Protein AF-A0A2K5YIU0-F1 (afdb_monomer)

Radius of gyration: 18.81 Å; Cα contacts (8 Å, |Δi|>4): 81; chains: 1; bounding box: 38×13×61 Å

Foldseek 3Di:
DDDDPPPPDPPWDKDKDWPDWDDDPQKIWTWIKIATPVDRVDIDIDIDIHRNPD

Structure (mmCIF, N/CA/C/O backbone):
data_AF-A0A2K5YIU0-F1
#
_entry.id   AF-A0A2K5YIU0-F1
#
loop_
_atom_site.group_PDB
_atom_site.id
_atom_site.type_symbol
_atom_site.label_atom_id
_atom_site.label_alt_id
_atom_site.label_comp_id
_atom_site.label_asym_id
_atom_site.label_entity_id
_atom_site.label_seq_id
_atom_site.pdbx_PDB_ins_code
_atom_site.Cartn_x
_atom_site.Cartn_y
_atom_site.Cartn_z
_atom_site.occupancy
_atom_site.B_iso_or_equiv
_atom_site.auth_seq_id
_atom_site.auth_comp_id
_atom_site.auth_asym_id
_atom_site.auth_atom_id
_atom_site.pdbx_PDB_model_num
ATOM 1 N N . MET A 1 1 ? 13.385 0.454 -45.242 1.00 35.81 1 MET A N 1
ATOM 2 C CA . MET A 1 1 ? 12.205 0.554 -44.356 1.00 35.81 1 MET A CA 1
ATOM 3 C C . MET A 1 1 ? 12.698 1.015 -42.995 1.00 35.81 1 MET A C 1
ATOM 5 O O . MET A 1 1 ? 13.380 0.252 -42.330 1.00 35.81 1 MET A O 1
ATOM 9 N N . ALA A 1 2 ? 12.475 2.282 -42.641 1.00 42.75 2 ALA A N 1
ATOM 10 C CA . ALA A 1 2 ? 12.907 2.831 -41.358 1.00 42.75 2 ALA A CA 1
ATOM 11 C C . ALA A 1 2 ? 11.892 2.431 -40.276 1.00 42.75 2 ALA A C 1
ATOM 13 O O . ALA A 1 2 ? 10.725 2.817 -40.346 1.00 42.75 2 ALA A O 1
ATOM 14 N N . THR A 1 3 ? 12.315 1.619 -39.311 1.00 51.56 3 THR A N 1
ATOM 15 C CA . THR A 1 3 ? 11.527 1.284 -38.122 1.00 51.56 3 THR A CA 1
ATOM 16 C C . THR A 1 3 ? 11.353 2.540 -37.275 1.00 51.56 3 THR A C 1
ATOM 18 O O . THR A 1 3 ? 12.329 3.121 -36.804 1.00 51.56 3 THR A O 1
ATOM 21 N N . LYS A 1 4 ? 10.101 2.978 -37.115 1.00 55.28 4 LYS A N 1
ATOM 22 C CA . LYS A 1 4 ? 9.692 4.052 -36.199 1.00 55.28 4 LYS A CA 1
ATOM 23 C C . LYS A 1 4 ? 10.294 3.772 -34.808 1.00 55.28 4 LYS A C 1
ATOM 25 O O . LYS A 1 4 ? 10.179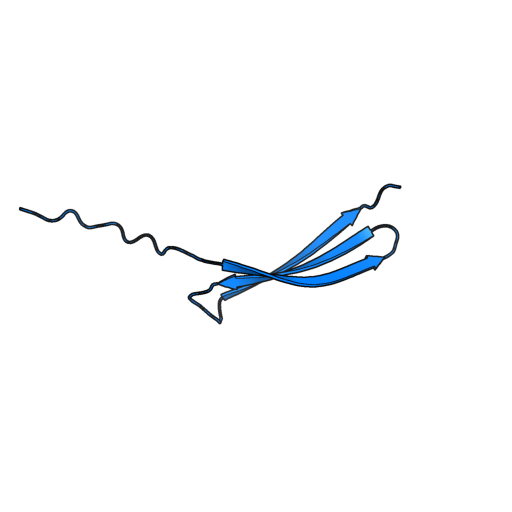 2.627 -34.368 1.00 55.28 4 LYS A O 1
ATOM 30 N N . PRO A 1 5 ? 10.906 4.747 -34.110 1.00 50.62 5 PRO A N 1
ATOM 31 C CA . PRO A 1 5 ? 11.339 4.535 -32.735 1.00 50.62 5 PRO A CA 1
ATOM 32 C C . PRO A 1 5 ? 10.090 4.254 -31.898 1.00 50.62 5 PRO A C 1
ATOM 34 O O . PRO A 1 5 ? 9.247 5.129 -31.700 1.00 50.62 5 PRO A O 1
ATOM 37 N N . GLY A 1 6 ? 9.921 2.993 -31.501 1.00 58.38 6 GLY A N 1
ATOM 38 C CA . GLY A 1 6 ? 8.864 2.592 -30.590 1.00 58.38 6 GLY A CA 1
ATOM 39 C C . GLY A 1 6 ? 9.106 3.303 -29.271 1.00 58.38 6 GLY A C 1
ATOM 40 O O . GLY A 1 6 ? 10.140 3.098 -28.640 1.00 58.38 6 GLY A O 1
ATOM 41 N N . ILE A 1 7 ? 8.183 4.176 -28.883 1.00 58.62 7 ILE A N 1
ATOM 42 C CA . ILE A 1 7 ? 8.175 4.761 -27.549 1.00 58.62 7 ILE A CA 1
ATOM 43 C C . ILE A 1 7 ? 7.969 3.584 -26.592 1.00 58.62 7 ILE A C 1
ATOM 45 O O . ILE A 1 7 ? 6.890 2.995 -26.548 1.00 58.62 7 ILE A O 1
ATOM 49 N N . CYS A 1 8 ? 9.035 3.179 -25.90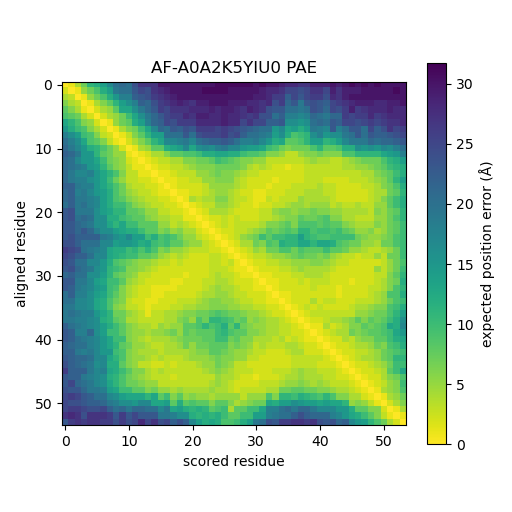3 1.00 57.09 8 CYS A N 1
ATOM 50 C CA . CYS A 1 8 ? 8.962 2.191 -24.839 1.00 57.09 8 CYS A CA 1
ATOM 51 C C . CYS A 1 8 ? 8.307 2.890 -23.648 1.00 57.09 8 CYS A C 1
ATOM 53 O O . CYS A 1 8 ? 8.973 3.598 -22.897 1.00 57.09 8 CYS A O 1
ATOM 55 N N . TYR A 1 9 ? 6.986 2.779 -23.529 1.00 57.53 9 TYR A N 1
ATOM 56 C CA . TY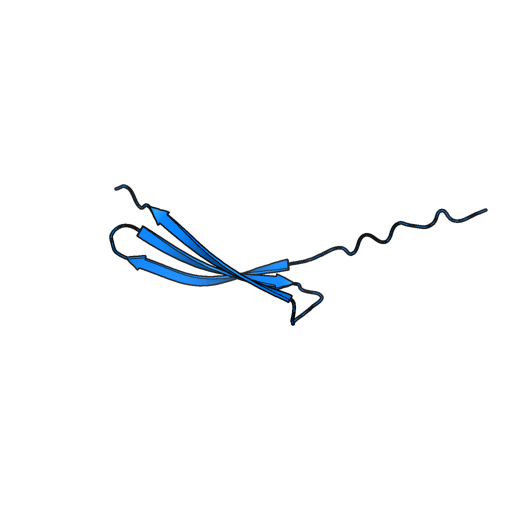R A 1 9 ? 6.318 3.134 -22.287 1.00 57.53 9 TYR A CA 1
ATOM 57 C C . TYR A 1 9 ? 6.691 2.047 -21.276 1.00 57.53 9 TYR A C 1
ATOM 59 O O . TYR A 1 9 ? 6.365 0.883 -21.531 1.00 57.53 9 TYR A O 1
ATOM 67 N N . PRO A 1 10 ? 7.390 2.362 -20.170 1.00 66.25 10 PRO A N 1
ATOM 68 C CA . PRO A 1 10 ? 7.547 1.389 -19.105 1.00 66.25 10 PRO A CA 1
ATOM 69 C C . PRO A 1 10 ? 6.139 1.045 -18.626 1.00 66.25 10 PRO A C 1
ATOM 71 O O . PRO A 1 10 ? 5.393 1.910 -18.166 1.00 66.25 10 PRO A O 1
ATOM 74 N N . ASN A 1 11 ? 5.734 -0.203 -18.842 1.00 72.38 11 ASN A N 1
ATOM 75 C CA . ASN A 1 11 ? 4.452 -0.683 -18.364 1.00 72.38 11 ASN A CA 1
ATOM 76 C C . ASN A 1 11 ? 4.604 -0.875 -16.853 1.00 72.38 11 ASN A C 1
ATOM 78 O O . ASN A 1 11 ? 5.129 -1.894 -16.411 1.00 72.38 11 ASN A O 1
ATOM 82 N N . LEU A 1 12 ? 4.248 0.152 -16.082 1.00 76.62 12 LEU A N 1
ATOM 83 C CA . LEU A 1 12 ? 4.298 0.099 -14.626 1.00 76.62 12 LEU A CA 1
ATOM 84 C C . LEU A 1 12 ? 3.172 -0.820 -14.146 1.00 76.62 12 LEU A C 1
ATOM 86 O O . LEU A 1 12 ? 1.993 -0.539 -14.367 1.00 76.62 12 LEU A O 1
ATOM 90 N N . SER A 1 13 ? 3.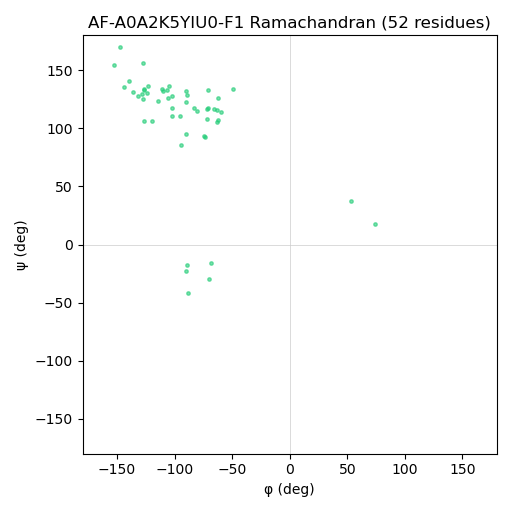547 -1.928 -13.513 1.00 83.06 13 SER A N 1
ATOM 91 C CA . SER A 1 13 ? 2.620 -2.878 -12.903 1.00 83.06 13 SER A CA 1
ATOM 92 C C . SER A 1 13 ? 2.766 -2.807 -11.393 1.00 83.06 13 SER A C 1
ATOM 94 O O . SER A 1 13 ? 3.885 -2.786 -10.880 1.00 83.06 13 SER A O 1
ATOM 96 N N . PHE A 1 14 ? 1.640 -2.752 -10.687 1.00 87.00 14 PHE A N 1
ATOM 97 C CA . PHE A 1 14 ? 1.613 -2.633 -9.235 1.00 87.00 14 PHE A CA 1
ATOM 98 C C . PHE A 1 14 ? 0.760 -3.737 -8.615 1.00 87.00 14 PHE A C 1
ATOM 100 O O . PHE A 1 14 ? -0.393 -3.945 -9.004 1.00 87.00 14 PHE A O 1
ATOM 107 N N . SER A 1 15 ? 1.290 -4.374 -7.576 1.00 88.94 15 SER A N 1
ATOM 108 C CA . SER A 1 15 ? 0.545 -5.245 -6.676 1.00 88.94 15 SER A CA 1
ATOM 109 C C . SER A 1 15 ? -0.041 -4.428 -5.526 1.00 88.94 15 SER A C 1
ATOM 111 O O . SER A 1 15 ? 0.670 -3.692 -4.839 1.00 88.94 15 SER A O 1
ATOM 113 N N . VAL A 1 16 ? -1.343 -4.583 -5.283 1.00 90.19 16 VAL A N 1
ATOM 114 C CA . VAL A 1 16 ? -2.035 -3.967 -4.143 1.00 90.19 16 VAL A CA 1
ATOM 115 C C . VAL A 1 16 ? -2.330 -5.035 -3.102 1.00 90.19 16 VAL A C 1
ATOM 117 O O . VAL A 1 16 ? -2.967 -6.045 -3.407 1.00 90.19 16 VAL A O 1
ATOM 120 N N . ARG A 1 17 ? -1.901 -4.813 -1.858 1.00 91.12 17 ARG A N 1
ATOM 121 C CA . ARG A 1 17 ? -2.173 -5.708 -0.726 1.00 91.12 17 ARG A CA 1
ATOM 122 C C . ARG A 1 17 ? -2.800 -4.939 0.425 1.00 91.12 17 ARG A C 1
ATOM 124 O O . ARG A 1 17 ? -2.323 -3.876 0.808 1.00 91.12 17 ARG A O 1
ATOM 131 N N . LEU A 1 18 ? -3.856 -5.499 1.004 1.00 91.81 18 LEU A N 1
ATOM 132 C CA . LEU A 1 18 ? -4.388 -5.041 2.283 1.00 91.81 18 LEU A CA 1
ATOM 133 C C . LEU A 1 18 ? -3.570 -5.691 3.400 1.00 91.81 18 LEU A C 1
ATOM 135 O O . LEU A 1 18 ? -3.562 -6.914 3.518 1.00 91.81 18 LEU A O 1
ATOM 139 N N . LEU A 1 19 ? -2.882 -4.882 4.201 1.00 90.69 19 LEU A N 1
ATOM 140 C CA . LEU A 1 19 ? -2.064 -5.372 5.312 1.00 90.69 19 LEU A CA 1
ATOM 141 C C . LEU A 1 19 ? -2.882 -5.510 6.594 1.00 90.69 19 LEU A C 1
ATOM 143 O O . LEU A 1 19 ? -2.742 -6.485 7.326 1.00 90.69 19 LEU A O 1
ATOM 147 N N . SER A 1 20 ? -3.743 -4.533 6.873 1.00 88.00 20 SER A N 1
ATOM 148 C CA . SER A 1 20 ? -4.623 -4.568 8.035 1.00 88.00 20 SER A CA 1
ATOM 149 C C . SER A 1 20 ? -5.890 -3.760 7.796 1.00 88.00 20 SER A C 1
ATOM 151 O O . SER A 1 20 ? -5.931 -2.821 6.999 1.00 88.00 20 SER A O 1
ATOM 153 N N . SER A 1 21 ? -6.947 -4.136 8.503 1.00 89.56 21 SER A N 1
ATOM 154 C CA . SER A 1 21 ? -8.193 -3.384 8.551 1.00 89.56 21 SER A CA 1
ATOM 155 C C . SER A 1 21 ? -8.726 -3.383 9.973 1.00 89.56 21 SER A C 1
ATOM 157 O O . SER A 1 21 ? -8.664 -4.407 10.654 1.00 89.56 21 SER A O 1
ATOM 159 N N . GLY A 1 22 ? -9.274 -2.259 10.413 1.00 88.06 22 GLY A N 1
ATOM 160 C CA . GLY A 1 22 ? -9.814 -2.101 11.756 1.00 88.06 22 GLY A CA 1
ATOM 161 C C . GLY A 1 22 ? -10.996 -1.146 11.794 1.00 88.06 22 GLY A C 1
ATOM 162 O O . GLY A 1 22 ? -11.294 -0.450 10.824 1.00 88.06 22 GLY A O 1
ATOM 163 N N . SER A 1 23 ? -11.672 -1.115 12.937 1.00 87.19 23 SER A N 1
ATOM 164 C CA . SER A 1 23 ? -12.709 -0.132 13.235 1.00 87.19 23 SER A CA 1
ATOM 165 C C . SER A 1 23 ? -12.392 0.536 14.566 1.00 87.19 23 SER A C 1
ATOM 167 O O . SER A 1 23 ? -12.187 -0.151 15.566 1.00 87.19 23 SER A O 1
ATOM 169 N N . ALA A 1 24 ? -12.322 1.864 14.580 1.00 81.31 24 ALA A N 1
ATOM 170 C CA . ALA A 1 24 ? -12.068 2.653 15.780 1.00 81.31 24 ALA A CA 1
ATOM 171 C C . ALA A 1 24 ? -12.875 3.952 15.727 1.00 81.31 24 ALA A C 1
ATOM 173 O O . ALA A 1 24 ? -12.923 4.614 14.692 1.00 81.31 24 ALA A O 1
ATOM 174 N N . TYR A 1 25 ? -13.510 4.327 16.841 1.00 83.12 25 TYR A N 1
ATOM 175 C CA . TYR A 1 25 ? -14.261 5.585 16.972 1.00 83.12 25 TYR A CA 1
ATOM 176 C C . TYR A 1 25 ? -15.324 5.816 15.871 1.00 83.12 25 TYR A C 1
ATOM 178 O O . TYR A 1 25 ? -15.483 6.934 15.389 1.00 83.12 25 TYR A O 1
ATOM 186 N N . GLY A 1 26 ? -16.028 4.763 15.428 1.00 80.31 26 GLY A N 1
ATOM 187 C CA . GLY A 1 26 ? -17.017 4.858 14.338 1.00 80.31 26 GLY A CA 1
ATOM 188 C C . GLY A 1 26 ? -16.405 5.015 12.937 1.00 80.31 26 GLY A C 1
ATOM 189 O O . GLY A 1 26 ? -17.075 5.442 11.997 1.00 80.31 26 GLY A O 1
ATOM 190 N N . ARG A 1 27 ? -15.117 4.702 12.779 1.00 80.88 27 AR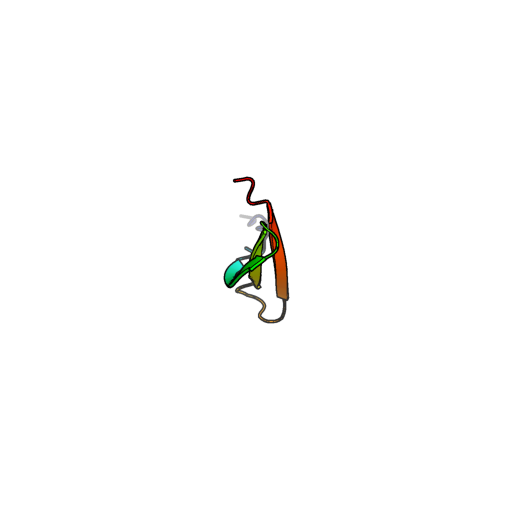G A N 1
ATOM 191 C CA . ARG A 1 27 ? -14.378 4.825 11.517 1.00 80.88 27 ARG A CA 1
ATOM 192 C C . ARG A 1 27 ? -13.776 3.484 11.143 1.00 80.88 27 ARG A C 1
ATOM 194 O O . ARG A 1 27 ? -13.195 2.815 11.991 1.00 80.88 27 ARG A O 1
ATOM 201 N N . SER A 1 28 ? -13.881 3.118 9.874 1.00 86.50 28 SER A N 1
ATOM 202 C CA . SER A 1 28 ? -13.188 1.972 9.298 1.00 86.50 28 SER A CA 1
ATOM 203 C C . SER A 1 28 ? -11.836 2.434 8.762 1.00 86.50 28 SER A C 1
ATOM 205 O O . SER A 1 28 ? -11.757 3.346 7.938 1.00 86.50 28 SER A O 1
ATOM 207 N N . LEU A 1 29 ? -10.775 1.819 9.2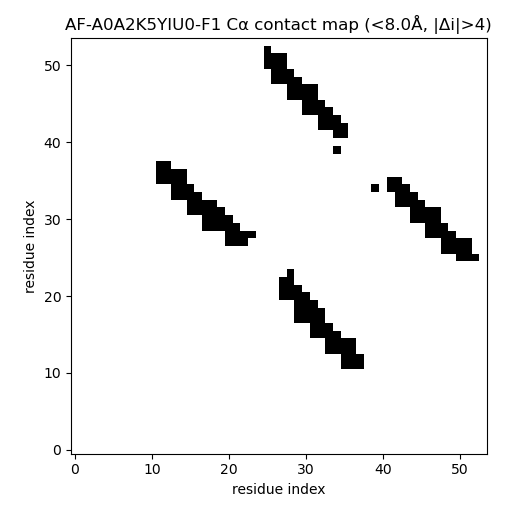66 1.00 89.00 29 LEU A N 1
ATOM 208 C CA . LEU A 1 29 ? -9.394 2.068 8.882 1.00 89.00 29 LEU A CA 1
ATOM 209 C C . LEU A 1 29 ? -8.902 0.896 8.034 1.00 89.00 29 LEU A C 1
ATOM 211 O O . LEU A 1 29 ? -9.099 -0.258 8.411 1.00 89.00 29 LEU A O 1
ATOM 215 N N . MET A 1 30 ? -8.254 1.179 6.908 1.00 91.44 30 MET A N 1
ATOM 216 C CA . MET A 1 30 ? -7.633 0.167 6.050 1.00 91.44 30 MET A CA 1
ATOM 217 C C . MET A 1 30 ? -6.215 0.600 5.699 1.00 91.44 30 MET A C 1
ATOM 219 O O . MET A 1 30 ? -6.016 1.717 5.223 1.00 91.44 30 MET A O 1
ATOM 223 N N . PHE A 1 31 ? -5.243 -0.280 5.921 1.00 91.69 31 PHE A N 1
ATOM 224 C CA . PHE A 1 31 ? -3.847 -0.049 5.574 1.00 91.69 31 PHE A CA 1
ATOM 225 C C . PHE A 1 31 ? -3.508 -0.818 4.299 1.00 91.69 31 PHE A C 1
ATOM 227 O O . PHE A 1 31 ? -3.497 -2.054 4.282 1.00 91.69 31 PHE A O 1
ATOM 234 N N . LEU A 1 32 ? -3.287 -0.074 3.220 1.00 92.88 32 LEU A N 1
ATOM 235 C CA . LEU A 1 32 ? -2.975 -0.607 1.901 1.00 92.88 32 LEU A CA 1
ATOM 236 C C . LEU A 1 32 ? -1.495 -0.416 1.599 1.00 92.88 32 LEU A C 1
ATOM 238 O O . LEU A 1 32 ? -0.953 0.669 1.798 1.00 92.88 32 LEU A O 1
ATOM 242 N N . HIS A 1 33 ? -0.890 -1.456 1.045 1.00 91.81 33 HIS A N 1
ATOM 243 C CA . HIS A 1 33 ? 0.466 -1.450 0.528 1.00 91.81 33 HIS A CA 1
ATOM 244 C C . HIS A 1 33 ? 0.431 -1.647 -0.986 1.00 91.81 33 HIS A C 1
ATOM 246 O O . HIS A 1 33 ? -0.124 -2.631 -1.485 1.00 91.81 33 HIS A O 1
ATOM 252 N N . LEU A 1 34 ? 1.025 -0.705 -1.706 1.00 91.56 34 LEU A N 1
ATOM 253 C CA . LEU A 1 34 ? 1.270 -0.751 -3.139 1.00 91.56 34 LEU A CA 1
ATOM 254 C C . LEU A 1 34 ? 2.743 -1.105 -3.355 1.00 91.56 34 LEU A C 1
ATOM 256 O O . LEU A 1 34 ? 3.613 -0.444 -2.798 1.00 91.56 34 LEU A O 1
ATOM 260 N N . GLN A 1 35 ? 3.024 -2.120 -4.161 1.00 92.44 35 GLN A N 1
ATOM 261 C CA . GLN A 1 35 ? 4.382 -2.507 -4.544 1.00 92.44 35 GLN A CA 1
ATOM 262 C C . GLN A 1 35 ? 4.479 -2.492 -6.062 1.00 92.44 35 GLN A C 1
ATOM 264 O O . GLN A 1 35 ? 3.625 -3.091 -6.713 1.00 92.44 35 GLN A O 1
ATOM 269 N N . GLU A 1 36 ? 5.496 -1.846 -6.625 1.00 89.50 36 GLU A N 1
ATOM 270 C CA . GLU A 1 36 ? 5.795 -2.026 -8.045 1.00 89.50 36 GLU A CA 1
ATOM 271 C C . GLU A 1 36 ? 6.363 -3.428 -8.288 1.00 89.50 36 GLU A C 1
ATOM 273 O O . GLU A 1 36 ? 7.258 -3.883 -7.578 1.00 89.50 36 GLU A O 1
ATOM 278 N N . ASP A 1 37 ? 5.847 -4.122 -9.298 1.00 85.06 37 ASP A N 1
ATOM 279 C CA . ASP A 1 37 ? 6.251 -5.499 -9.591 1.00 85.06 37 ASP A CA 1
ATOM 280 C C . ASP A 1 37 ? 7.688 -5.580 -10.131 1.00 85.06 37 ASP A C 1
ATOM 282 O O . ASP A 1 37 ? 8.369 -6.587 -9.935 1.00 85.06 37 ASP A O 1
ATOM 286 N N . ALA A 1 38 ? 8.145 -4.531 -10.824 1.00 83.50 38 ALA A N 1
ATOM 287 C CA . ALA A 1 38 ? 9.468 -4.467 -11.439 1.00 83.50 38 ALA A CA 1
ATOM 288 C C . ALA A 1 38 ? 10.550 -3.890 -10.509 1.00 83.50 38 ALA A C 1
ATOM 290 O O . ALA A 1 38 ? 11.730 -4.183 -10.711 1.00 83.50 38 ALA A O 1
ATOM 291 N N . ASP A 1 39 ? 10.163 -3.109 -9.495 1.00 83.50 39 ASP A N 1
ATOM 292 C CA . ASP A 1 39 ? 11.078 -2.491 -8.536 1.00 83.50 39 ASP A CA 1
ATOM 293 C C . ASP A 1 39 ? 10.662 -2.822 -7.089 1.00 83.50 39 ASP A C 1
ATOM 295 O O . ASP A 1 39 ? 9.695 -2.254 -6.572 1.00 83.50 39 ASP A O 1
ATOM 299 N N . PRO A 1 40 ? 11.396 -3.711 -6.390 1.00 80.06 40 PRO A N 1
ATOM 300 C CA . PRO A 1 40 ? 11.091 -4.069 -5.008 1.00 80.06 40 PRO A CA 1
ATOM 301 C C . PRO A 1 40 ? 11.339 -2.924 -4.013 1.00 80.06 40 PRO A C 1
ATOM 303 O O . PRO A 1 40 ? 10.843 -2.992 -2.890 1.00 80.06 40 PRO A O 1
ATOM 306 N N . TYR A 1 41 ? 12.084 -1.881 -4.389 1.00 83.75 41 TYR A N 1
ATOM 307 C CA . TYR A 1 41 ? 12.344 -0.721 -3.532 1.00 83.75 41 TYR A CA 1
ATOM 308 C C . TYR A 1 41 ? 11.289 0.377 -3.685 1.00 83.75 41 TYR A C 1
ATOM 310 O O . TYR A 1 41 ? 11.169 1.229 -2.802 1.00 83.75 41 TYR A O 1
ATOM 318 N N . PHE A 1 42 ? 10.507 0.353 -4.767 1.00 81.38 42 PHE A N 1
ATOM 319 C CA . PHE A 1 42 ? 9.417 1.295 -4.981 1.00 81.38 42 PHE A CA 1
ATOM 320 C C . PHE A 1 42 ? 8.108 0.758 -4.389 1.00 81.38 42 PHE A C 1
ATOM 322 O O . PHE A 1 42 ? 7.366 -0.005 -5.015 1.00 81.38 42 PHE A O 1
ATOM 329 N N . CYS A 1 43 ? 7.808 1.177 -3.159 1.00 87.62 43 CYS A N 1
ATOM 330 C CA . CYS A 1 43 ? 6.549 0.877 -2.486 1.00 87.62 43 CYS A CA 1
ATOM 331 C C . CYS A 1 43 ? 5.856 2.139 -1.958 1.00 87.62 43 CYS A C 1
ATOM 333 O O . CYS A 1 43 ? 6.480 3.174 -1.716 1.00 87.62 43 CYS A O 1
ATOM 335 N N . TRP A 1 44 ? 4.537 2.052 -1.793 1.00 91.31 44 TRP A N 1
ATOM 336 C CA . TRP A 1 44 ? 3.717 3.122 -1.241 1.00 91.31 44 TRP A CA 1
ATOM 337 C C . TRP A 1 44 ? 2.708 2.568 -0.243 1.00 91.31 44 TRP A C 1
ATOM 339 O O . TRP A 1 44 ? 1.954 1.644 -0.546 1.00 91.31 44 TRP A O 1
ATOM 349 N N . GLU A 1 45 ? 2.625 3.186 0.928 1.00 91.12 45 GLU A N 1
ATOM 350 C CA . GLU A 1 45 ? 1.664 2.824 1.964 1.00 91.12 45 GLU A CA 1
ATOM 351 C C . GLU A 1 45 ? 0.600 3.914 2.112 1.00 91.12 45 GLU A C 1
ATOM 353 O O . GLU A 1 45 ? 0.908 5.103 2.183 1.00 91.12 45 GLU A O 1
ATOM 358 N N . ASN A 1 46 ? -0.672 3.517 2.142 1.00 87.94 46 ASN A N 1
ATOM 359 C CA . ASN A 1 46 ? -1.797 4.430 2.331 1.00 87.94 46 ASN A CA 1
ATOM 360 C C . ASN A 1 46 ? -2.703 3.948 3.465 1.00 87.94 46 ASN A C 1
ATOM 362 O O . ASN A 1 46 ? -3.182 2.812 3.460 1.00 87.94 46 ASN A O 1
ATOM 366 N N . LEU A 1 47 ? -3.009 4.854 4.397 1.00 89.31 47 LEU A N 1
ATOM 367 C CA . LEU A 1 47 ? -4.043 4.656 5.408 1.00 89.31 47 LEU A CA 1
ATOM 36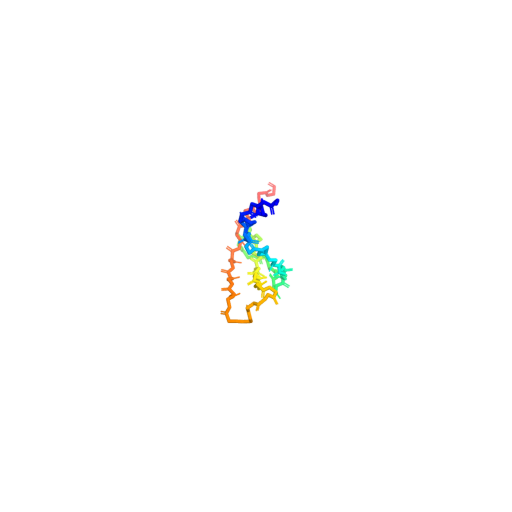8 C C . LEU A 1 47 ? -5.354 5.284 4.924 1.00 89.31 47 LEU A C 1
ATOM 370 O O . LEU A 1 47 ? -5.491 6.506 4.868 1.00 89.31 47 LEU A O 1
ATOM 374 N N . LEU A 1 48 ? -6.335 4.447 4.602 1.00 87.69 48 LEU A N 1
ATOM 375 C CA . LEU A 1 48 ? -7.680 4.891 4.258 1.00 87.69 48 LEU A CA 1
ATOM 376 C C . LEU A 1 48 ? -8.547 4.969 5.511 1.00 87.69 48 LEU A C 1
ATOM 378 O O . LEU A 1 48 ? -8.607 4.027 6.299 1.00 87.69 48 LEU A O 1
ATOM 382 N N . ASN A 1 49 ? -9.256 6.086 5.662 1.00 87.94 49 ASN A N 1
ATOM 383 C CA . ASN A 1 49 ? -10.187 6.331 6.756 1.00 87.94 49 ASN A CA 1
ATOM 384 C C . ASN A 1 49 ? -11.589 6.563 6.188 1.00 87.94 49 ASN A C 1
ATOM 386 O O . ASN A 1 49 ? -11.870 7.608 5.600 1.00 87.94 49 ASN A O 1
ATOM 390 N N . ARG A 1 50 ? -12.465 5.574 6.354 1.00 80.88 50 ARG A N 1
ATOM 391 C CA . ARG A 1 50 ? -13.861 5.641 5.935 1.00 80.88 50 ARG A CA 1
ATOM 39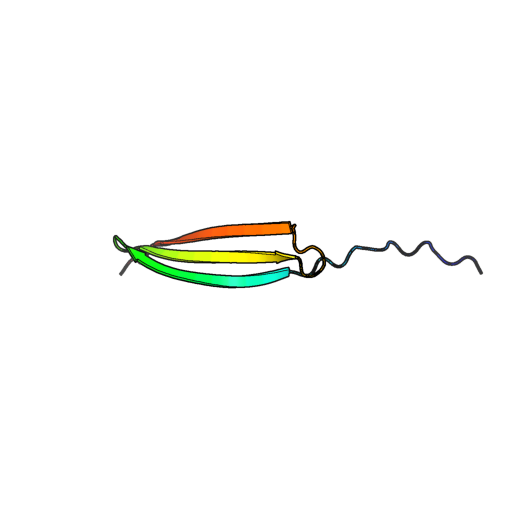2 C C . ARG A 1 50 ? -14.728 5.895 7.163 1.00 80.88 50 ARG A C 1
ATOM 394 O O . ARG A 1 50 ? -14.779 5.064 8.067 1.00 80.88 50 ARG A O 1
ATOM 401 N N . ASN A 1 51 ? -15.434 7.024 7.196 1.00 78.44 51 ASN A N 1
ATOM 402 C CA . ASN A 1 51 ? -16.457 7.243 8.218 1.00 78.44 51 ASN A CA 1
ATOM 403 C C . ASN A 1 51 ? -17.558 6.186 8.055 1.00 78.44 51 ASN A C 1
ATOM 405 O O . ASN A 1 51 ? -18.119 6.046 6.967 1.00 78.44 51 ASN A O 1
ATOM 409 N N . VAL A 1 52 ? -17.864 5.455 9.126 1.00 64.88 52 VAL A N 1
ATOM 410 C CA . VAL A 1 52 ? -19.029 4.570 9.180 1.00 64.88 52 VAL A CA 1
ATOM 411 C C . VAL A 1 52 ? -20.143 5.386 9.822 1.00 64.88 52 VAL A C 1
ATOM 413 O O . VAL A 1 52 ? -20.300 5.407 11.039 1.00 64.88 52 VAL A O 1
ATOM 416 N N . THR A 1 53 ? -20.867 6.155 9.011 1.00 55.66 53 THR A N 1
ATOM 417 C CA .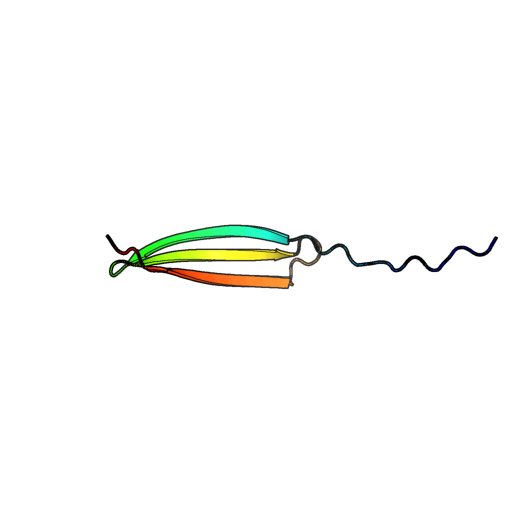 THR A 1 53 ? -22.148 6.718 9.444 1.00 55.66 53 THR A CA 1
ATOM 418 C C . THR A 1 53 ? -23.145 5.565 9.490 1.00 55.66 53 THR A C 1
ATOM 420 O O . THR A 1 53 ? -23.476 5.023 8.435 1.00 55.66 53 THR A O 1
ATOM 423 N N . PHE A 1 54 ? -23.513 5.145 10.704 1.00 56.50 54 PHE A N 1
ATOM 424 C CA . PHE A 1 54 ? -24.619 4.215 10.946 1.00 56.50 54 PHE A CA 1
ATOM 425 C C . PHE A 1 54 ? -25.949 4.821 10.496 1.00 56.50 54 PHE A C 1
ATOM 427 O O . PHE A 1 54 ? -26.099 6.058 10.638 1.00 56.50 54 PHE A O 1
#

Nearest PDB structures (foldseek):
  6bmy-assembly2_B  TM=8.045E-01  e=1.086E-01  Homo sapiens
  8t6g-assembly2_B  TM=7.893E-01  e=1.484E-01  Homo sapiens
  8yhi-assembly1_A  TM=8.079E-01  e=2.447E-01  Homo sapiens
  3ps5-assembly1_A  TM=8.254E-01  e=4.033E-01  Homo sapiens
  3qcm-assembly2_B  TM=7.835E-01  e=4.293E-01  Homo sapiens

pLDDT: mean 78.84, std 14.76, range [35.81, 92.88]

Secondary structure (DSSP, 8-state):
-------------EEEEEEEEEEETTEEEEEEEEEESS-TT-EEEEEEEEE---

Mean predicted aligned error: 10.09 Å

Solvent-accessible surface area (backbone atoms only — not comparable to full-atom values): 3531 Å² total; per-residue (Å²): 134,85,80,73,85,74,81,80,70,81,82,84,49,69,48,79,43,80,78,48,73,50,75,57,98,60,26,40,38,38,36,36,40,38,34,35,72,89,38,91,85,50,64,49,78,47,80,46,80,43,78,54,82,128

Organism: Mandrillus leucophaeus (NCBI:txid9568)

Sequence (54 aa):
MATKPGICYPNLSFSVRLLSSGSAYGRSLMFLHLQEDADPYFCWENLLNRNVTF